Protein AF-A0A0F8ZZ51-F1 (afdb_monomer_lite)

Structure (mmCIF, N/CA/C/O backbone):
data_AF-A0A0F8ZZ51-F1
#
_entry.id   AF-A0A0F8ZZ51-F1
#
loop_
_atom_site.group_PDB
_atom_site.id
_atom_site.type_symbol
_atom_site.label_atom_id
_atom_site.label_alt_id
_atom_site.label_comp_id
_atom_site.label_asym_id
_atom_site.label_entity_id
_atom_site.label_seq_id
_atom_site.pdbx_PDB_ins_code
_atom_site.Cartn_x
_atom_site.Cartn_y
_atom_site.Cartn_z
_atom_site.occupancy
_atom_site.B_iso_or_equiv
_atom_site.auth_seq_id
_atom_site.auth_comp_id
_atom_site.auth_asym_id
_atom_site.auth_atom_id
_atom_site.pdbx_PDB_model_num
ATOM 1 N N . MET A 1 1 ? -7.318 -18.205 -9.680 1.00 50.34 1 MET A N 1
ATOM 2 C CA . MET A 1 1 ? -7.278 -19.676 -9.496 1.00 50.34 1 MET A CA 1
ATOM 3 C C . MET A 1 1 ? -5.827 -20.122 -9.543 1.00 50.34 1 MET A C 1
ATOM 5 O O . MET A 1 1 ? -5.096 -19.601 -10.375 1.00 50.34 1 MET A O 1
ATOM 9 N N . SER A 1 2 ? -5.406 -21.022 -8.651 1.00 55.44 2 SER A N 1
ATOM 10 C CA . SER A 1 2 ? -4.046 -21.581 -8.666 1.00 55.44 2 SER A CA 1
ATOM 11 C C . SER A 1 2 ? -3.775 -22.287 -10.001 1.00 55.44 2 SER A C 1
ATOM 13 O O . SER A 1 2 ? -4.625 -23.036 -10.488 1.00 55.44 2 SER A O 1
ATOM 15 N N . THR A 1 3 ? -2.627 -22.007 -10.617 1.00 61.31 3 THR A N 1
ATOM 16 C CA . THR A 1 3 ? -2.195 -22.628 -11.873 1.00 61.31 3 THR A CA 1
ATOM 17 C C . THR A 1 3 ? -1.986 -24.125 -11.648 1.00 61.31 3 THR A C 1
ATOM 19 O O . THR A 1 3 ? -1.206 -24.513 -10.782 1.00 61.31 3 THR A O 1
ATOM 22 N N . LYS A 1 4 ? -2.664 -24.984 -12.421 1.00 63.28 4 LYS A N 1
ATOM 23 C CA . LYS A 1 4 ? -2.420 -26.434 -12.376 1.00 63.28 4 LYS A CA 1
ATOM 24 C C . LYS A 1 4 ? -1.015 -26.716 -12.908 1.00 63.28 4 LYS A C 1
ATOM 26 O O . LYS A 1 4 ? -0.744 -26.445 -14.073 1.00 63.28 4 LYS A O 1
ATOM 31 N N . THR A 1 5 ? -0.143 -27.278 -12.078 1.00 67.75 5 THR A N 1
ATOM 32 C CA . THR A 1 5 ? 1.259 -27.571 -12.431 1.00 67.75 5 THR A CA 1
ATOM 33 C C . THR A 1 5 ? 1.424 -28.832 -13.286 1.00 67.75 5 THR A C 1
ATOM 35 O O . THR A 1 5 ? 2.515 -29.105 -13.768 1.00 67.75 5 THR A O 1
ATOM 38 N N . GLY A 1 6 ? 0.367 -29.635 -13.458 1.00 67.19 6 GLY A N 1
ATOM 39 C CA . GLY A 1 6 ? 0.423 -30.924 -14.165 1.00 67.19 6 GLY A CA 1
ATOM 40 C C . GLY A 1 6 ? 1.123 -32.047 -13.385 1.00 67.19 6 GLY A C 1
ATOM 41 O O . GLY A 1 6 ? 0.968 -33.209 -13.743 1.00 67.19 6 GLY A O 1
ATOM 42 N N . THR A 1 7 ? 1.823 -31.721 -12.295 1.00 78.69 7 THR A N 1
ATOM 43 C CA . THR A 1 7 ? 2.536 -32.656 -11.406 1.00 78.69 7 THR A CA 1
ATOM 44 C C . THR A 1 7 ? 1.692 -33.145 -10.226 1.00 78.69 7 THR A C 1
ATOM 46 O O . THR A 1 7 ? 2.079 -34.085 -9.543 1.00 78.69 7 THR A O 1
ATOM 49 N N . GLY A 1 8 ? 0.530 -32.524 -9.989 1.00 73.44 8 GLY A N 1
ATOM 50 C CA . GLY A 1 8 ? -0.303 -32.766 -8.805 1.00 73.44 8 GLY A CA 1
ATOM 51 C C . GLY A 1 8 ? 0.026 -31.857 -7.616 1.00 73.44 8 GLY A C 1
ATOM 52 O O . GLY A 1 8 ? -0.678 -31.906 -6.610 1.00 73.44 8 GLY A O 1
ATOM 53 N N . ASP A 1 9 ? 1.035 -30.994 -7.743 1.00 80.50 9 ASP A N 1
ATOM 54 C CA . ASP A 1 9 ? 1.411 -30.037 -6.703 1.00 80.50 9 ASP A CA 1
ATOM 55 C C . ASP A 1 9 ? 0.389 -28.897 -6.574 1.00 80.50 9 ASP A C 1
ATOM 57 O O . ASP A 1 9 ? -0.202 -28.435 -7.556 1.00 80.50 9 ASP A O 1
ATOM 61 N N . ALA A 1 10 ? 0.199 -28.409 -5.346 1.00 81.38 10 ALA A N 1
ATOM 62 C CA . ALA A 1 10 ? -0.702 -27.304 -5.038 1.00 81.38 10 ALA A CA 1
ATOM 63 C C . ALA A 1 10 ? -0.012 -26.248 -4.168 1.00 81.38 10 ALA A C 1
ATOM 65 O O . ALA A 1 10 ? 0.671 -26.559 -3.193 1.00 81.38 10 ALA A O 1
ATOM 66 N N . TYR A 1 11 ? -0.237 -24.974 -4.494 1.00 85.88 11 TYR A N 1
ATOM 67 C CA . TYR A 1 11 ? 0.240 -23.854 -3.689 1.00 85.88 11 TYR A CA 1
ATOM 68 C C . TYR A 1 11 ? -0.753 -23.532 -2.562 1.00 85.88 11 TYR A C 1
ATOM 70 O O . TYR A 1 11 ? -1.816 -22.966 -2.817 1.00 85.88 11 TYR A O 1
ATOM 78 N N . LEU A 1 12 ? -0.404 -23.881 -1.318 1.00 89.06 12 LEU A N 1
ATOM 79 C CA . LEU A 1 12 ? -1.298 -23.777 -0.150 1.00 89.06 12 LEU A CA 1
ATOM 80 C C . LEU A 1 12 ? -1.066 -22.527 0.727 1.00 89.06 12 LEU A C 1
ATOM 82 O O . LEU A 1 12 ? -1.770 -22.322 1.713 1.00 89.06 12 LEU A O 1
ATOM 86 N N . LEU A 1 13 ? -0.124 -21.652 0.356 1.00 90.31 13 LEU A N 1
ATOM 87 C CA . LEU A 1 13 ? 0.230 -20.433 1.108 1.00 90.31 13 LEU A CA 1
ATOM 88 C C . LEU A 1 13 ? -0.421 -19.153 0.557 1.00 90.31 13 LEU A C 1
ATOM 90 O O . LEU A 1 13 ? 0.054 -18.048 0.813 1.00 90.31 13 LEU A O 1
ATOM 94 N N . TYR A 1 14 ? -1.523 -19.278 -0.187 1.00 87.31 14 TYR A N 1
ATOM 95 C CA . TYR A 1 14 ? -2.186 -18.138 -0.837 1.00 87.31 14 TYR A CA 1
ATOM 96 C C . TYR A 1 14 ? -2.643 -17.049 0.145 1.00 87.31 14 TYR A C 1
ATOM 98 O O . TYR A 1 14 ? -2.650 -15.873 -0.203 1.00 87.31 14 TYR A O 1
ATOM 106 N N . HIS A 1 15 ? -2.988 -17.436 1.375 1.00 86.06 15 HIS A N 1
ATOM 107 C CA . HIS A 1 15 ? -3.383 -16.516 2.444 1.00 86.06 15 HIS A CA 1
ATOM 108 C C . HIS A 1 15 ? -2.231 -15.625 2.940 1.00 86.06 15 HIS A C 1
ATOM 110 O O . HIS A 1 15 ? -2.485 -14.607 3.571 1.00 86.06 15 HIS A O 1
ATOM 116 N N . SER A 1 16 ? -0.979 -16.008 2.676 1.00 89.06 16 SER A N 1
ATOM 117 C CA . SER A 1 16 ? 0.209 -15.243 3.055 1.00 89.06 16 SER A CA 1
ATOM 118 C C . SER A 1 16 ? 0.799 -14.519 1.846 1.00 89.06 16 SER A C 1
ATOM 120 O O . SER A 1 16 ? 0.936 -13.299 1.860 1.00 89.06 16 SER A O 1
ATOM 122 N N . ILE A 1 17 ? 1.100 -15.251 0.768 1.00 90.44 17 ILE A N 1
ATOM 123 C CA . ILE A 1 17 ? 1.694 -14.688 -0.448 1.00 90.44 17 ILE A CA 1
ATOM 124 C C . ILE A 1 17 ? 0.806 -15.063 -1.635 1.00 90.44 17 ILE A C 1
ATOM 126 O O . ILE A 1 17 ? 0.871 -16.169 -2.168 1.00 90.44 17 ILE A O 1
ATOM 130 N N . GLY A 1 18 ? -0.019 -14.118 -2.084 1.00 89.81 18 GLY A N 1
ATOM 131 C CA . GLY A 1 18 ? -0.908 -14.327 -3.228 1.00 89.81 18 GLY A CA 1
ATOM 132 C C . GLY A 1 18 ? -0.143 -14.669 -4.514 1.00 89.81 18 GLY A C 1
ATOM 133 O O . GLY A 1 18 ? 0.950 -14.153 -4.762 1.00 89.81 18 GLY A O 1
ATOM 134 N N . GLN A 1 19 ? -0.721 -15.528 -5.353 1.00 89.56 19 GLN A N 1
ATOM 135 C CA . GLN A 1 19 ? -0.166 -15.932 -6.652 1.00 89.56 19 GLN A CA 1
ATOM 136 C C . GLN A 1 19 ? -1.194 -15.704 -7.758 1.00 89.56 19 GLN A C 1
ATOM 138 O O . GLN A 1 19 ? -2.370 -16.003 -7.583 1.00 89.56 19 GLN A O 1
ATOM 143 N N . TYR A 1 20 ? -0.769 -15.231 -8.923 1.00 90.00 20 TYR A N 1
ATOM 144 C CA . TYR A 1 20 ? -1.642 -15.124 -10.091 1.00 90.00 20 TYR A CA 1
ATOM 145 C C . TYR A 1 20 ? -0.865 -15.484 -11.365 1.00 90.00 20 TYR A C 1
ATOM 147 O O . TYR A 1 20 ? 0.362 -15.336 -11.388 1.00 90.00 20 TYR A O 1
ATOM 155 N N . PRO A 1 21 ? -1.533 -16.006 -12.413 1.00 89.19 21 PRO A N 1
ATOM 156 C CA . PRO A 1 21 ? -0.878 -16.268 -13.691 1.00 89.19 21 PRO A CA 1
ATOM 157 C C . PRO A 1 21 ? -0.225 -14.993 -14.231 1.00 89.19 21 PRO A C 1
ATOM 159 O O . PRO A 1 21 ? -0.885 -13.967 -14.299 1.00 89.19 21 PRO A O 1
ATOM 162 N N . GLY A 1 22 ? 1.056 -15.054 -14.597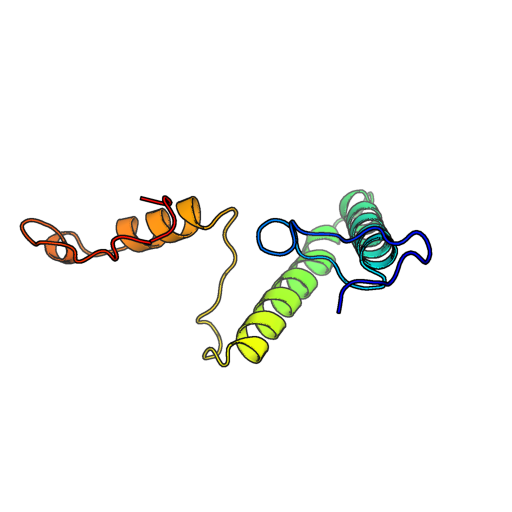 1.00 93.88 22 GLY A N 1
ATOM 163 C CA . GLY A 1 22 ? 1.801 -13.887 -15.090 1.00 93.88 22 GLY A CA 1
ATOM 164 C C . GLY A 1 22 ? 2.576 -13.108 -14.023 1.00 93.88 22 GLY A C 1
ATOM 165 O O . GLY A 1 22 ? 3.514 -12.408 -14.389 1.00 93.88 22 GLY A O 1
ATOM 166 N N . LYS A 1 23 ? 2.321 -13.328 -12.718 1.00 93.56 23 LYS A N 1
ATOM 167 C CA . LYS A 1 23 ? 2.933 -12.562 -11.610 1.00 93.56 23 LYS A CA 1
ATOM 168 C C . LYS A 1 23 ? 4.434 -12.322 -11.751 1.00 93.56 23 LYS A C 1
ATOM 170 O O . LYS A 1 23 ? 4.892 -11.212 -11.532 1.00 93.56 23 LYS A O 1
ATOM 175 N N . HIS A 1 24 ? 5.207 -13.352 -12.094 1.00 95.38 24 HIS A N 1
ATOM 176 C CA . HIS A 1 24 ? 6.655 -13.211 -12.255 1.00 95.38 24 HIS A CA 1
ATOM 177 C C . HIS A 1 24 ? 7.032 -12.256 -13.397 1.00 95.38 24 HIS A C 1
ATOM 179 O O . HIS A 1 24 ? 7.895 -11.404 -13.214 1.00 95.38 24 HIS A O 1
ATOM 185 N N . ALA 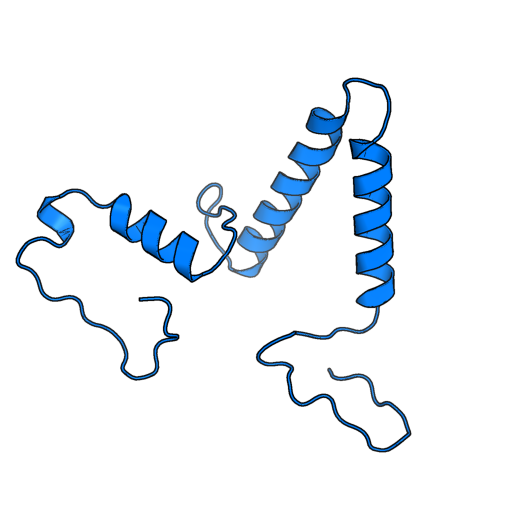A 1 25 ? 6.395 -12.397 -14.562 1.00 97.75 25 ALA A N 1
ATOM 186 C CA . ALA A 1 25 ? 6.669 -11.549 -15.717 1.00 97.75 25 ALA A CA 1
ATOM 187 C C . ALA A 1 25 ? 6.258 -10.095 -15.443 1.00 97.75 25 ALA A C 1
ATOM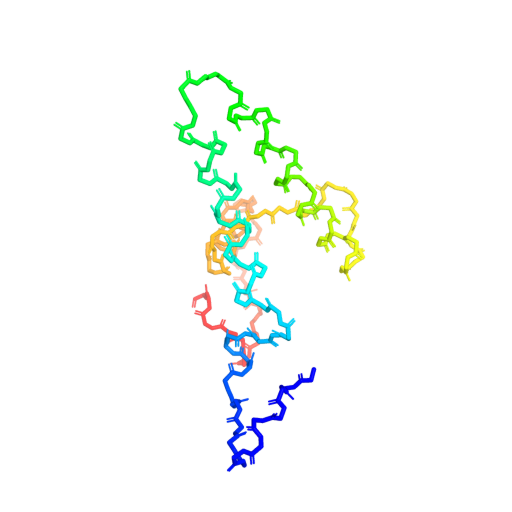 189 O O . ALA A 1 25 ? 7.046 -9.190 -15.700 1.00 97.75 25 ALA A O 1
ATOM 190 N N . ASP A 1 26 ? 5.085 -9.891 -14.840 1.00 97.31 26 ASP A N 1
ATOM 191 C CA . ASP A 1 26 ? 4.577 -8.557 -14.506 1.00 97.31 26 ASP A CA 1
ATOM 192 C C . ASP A 1 26 ? 5.445 -7.870 -13.441 1.00 97.31 26 ASP A C 1
ATOM 194 O O . ASP A 1 26 ? 5.774 -6.691 -13.568 1.00 97.31 26 ASP A O 1
ATOM 198 N N . MET A 1 27 ? 5.880 -8.611 -12.412 1.00 97.19 27 MET A N 1
ATOM 199 C CA . MET A 1 27 ? 6.809 -8.095 -11.399 1.00 97.19 27 MET A CA 1
ATOM 200 C C . MET A 1 27 ? 8.162 -7.719 -12.002 1.00 97.19 27 MET A C 1
ATOM 202 O O . MET A 1 27 ? 8.709 -6.677 -11.646 1.00 97.19 27 MET A O 1
ATOM 206 N N . LEU A 1 28 ? 8.701 -8.555 -12.895 1.00 98.44 28 LEU A N 1
ATOM 207 C CA . LEU A 1 28 ? 9.967 -8.270 -13.563 1.00 98.44 28 LEU A CA 1
ATOM 208 C C . LEU A 1 28 ? 9.855 -7.005 -14.417 1.00 98.44 28 LEU A C 1
ATOM 210 O O . LEU A 1 28 ? 10.679 -6.112 -14.262 1.00 98.44 28 LEU A O 1
ATOM 214 N N . ALA A 1 29 ? 8.815 -6.902 -15.249 1.00 98.12 29 ALA A N 1
ATOM 215 C CA . ALA A 1 29 ? 8.578 -5.730 -16.086 1.00 98.12 29 ALA A CA 1
ATOM 216 C C . ALA A 1 29 ? 8.448 -4.450 -15.245 1.00 98.12 29 ALA A C 1
ATOM 218 O O . ALA A 1 29 ? 9.166 -3.484 -15.484 1.00 98.12 29 ALA A O 1
ATOM 219 N N . GLY A 1 30 ? 7.612 -4.464 -14.200 1.00 96.25 30 GLY A N 1
ATOM 220 C CA . GLY A 1 30 ? 7.423 -3.294 -13.339 1.00 96.25 30 GLY A CA 1
ATOM 221 C C . GLY A 1 30 ? 8.693 -2.867 -12.594 1.00 96.25 30 GLY A C 1
ATOM 222 O O . GLY A 1 30 ? 8.949 -1.670 -12.456 1.00 96.25 30 GLY A O 1
ATOM 223 N N . LEU A 1 31 ? 9.507 -3.825 -12.130 1.00 97.62 31 LEU A N 1
ATOM 224 C CA . LEU A 1 31 ? 10.766 -3.518 -11.448 1.00 97.62 31 LEU A CA 1
ATOM 225 C C . LEU A 1 31 ? 11.841 -3.007 -12.417 1.00 97.62 31 LEU A C 1
ATOM 227 O O . LEU A 1 31 ? 12.574 -2.084 -12.059 1.00 97.62 31 LEU A O 1
ATOM 231 N N . THR A 1 32 ? 11.925 -3.568 -13.626 1.00 98.19 32 THR A N 1
ATOM 232 C CA . THR A 1 32 ? 12.800 -3.061 -14.694 1.00 98.19 32 THR A CA 1
ATOM 233 C C . THR A 1 32 ? 12.422 -1.631 -15.067 1.00 98.19 32 THR A C 1
ATOM 235 O O . THR A 1 32 ? 13.272 -0.752 -14.958 1.00 98.19 32 THR A O 1
ATOM 238 N N . ASP A 1 33 ? 11.147 -1.365 -15.367 1.00 96.19 33 ASP A N 1
ATOM 239 C CA . ASP A 1 33 ? 10.661 -0.025 -15.721 1.00 96.19 33 ASP A CA 1
ATOM 240 C C . ASP A 1 33 ? 10.961 1.012 -14.630 1.00 96.19 33 ASP A C 1
ATOM 242 O O . ASP A 1 33 ? 11.333 2.151 -14.920 1.00 96.19 33 ASP A O 1
ATOM 246 N N . PHE A 1 34 ? 10.784 0.639 -13.357 1.00 96.50 34 PHE A N 1
ATOM 247 C CA . PHE A 1 34 ? 11.136 1.510 -12.236 1.00 96.50 34 PHE A CA 1
ATOM 248 C C . PHE A 1 34 ? 12.647 1.751 -12.156 1.00 96.50 34 PHE A C 1
ATOM 250 O O . PHE A 1 34 ? 13.070 2.889 -11.965 1.00 96.50 34 PHE A O 1
ATOM 257 N N . THR A 1 35 ? 13.456 0.698 -12.298 1.00 97.69 35 THR A N 1
ATOM 258 C CA . THR A 1 35 ? 14.921 0.782 -12.206 1.00 97.69 35 THR A CA 1
ATOM 259 C C . THR A 1 35 ? 15.489 1.673 -13.303 1.00 97.69 35 THR A C 1
ATOM 261 O O . THR A 1 35 ? 16.305 2.543 -13.005 1.00 97.69 35 THR A O 1
ATOM 264 N N . ASP A 1 36 ? 15.017 1.505 -14.538 1.00 96.69 36 ASP A N 1
ATOM 265 C CA . ASP A 1 36 ? 15.456 2.295 -15.687 1.00 96.69 36 ASP A CA 1
ATOM 266 C C . ASP A 1 36 ? 15.129 3.780 -15.494 1.00 96.69 36 ASP A C 1
ATOM 268 O O . ASP A 1 36 ? 15.998 4.632 -15.686 1.00 96.69 36 ASP A O 1
ATOM 272 N N . ALA A 1 37 ? 13.908 4.097 -15.044 1.00 96.06 37 ALA A N 1
ATOM 273 C CA . ALA A 1 37 ? 13.513 5.474 -14.756 1.00 96.06 37 ALA A CA 1
ATOM 274 C C . ALA A 1 37 ? 14.316 6.069 -13.588 1.00 96.06 37 ALA A C 1
ATOM 276 O O . ALA A 1 37 ? 14.835 7.177 -13.691 1.00 96.06 37 ALA A O 1
ATOM 277 N N . TRP A 1 38 ? 14.452 5.342 -12.475 1.00 97.31 38 TRP A N 1
ATOM 278 C CA . TRP A 1 38 ? 15.074 5.863 -11.254 1.00 97.31 38 TRP A CA 1
ATOM 279 C C . TRP A 1 38 ? 16.592 6.033 -11.367 1.00 97.31 38 TRP A C 1
ATOM 281 O O . TRP A 1 38 ? 17.162 6.943 -10.766 1.00 97.31 38 TRP A O 1
ATOM 291 N N . ALA A 1 39 ? 17.255 5.158 -12.126 1.00 97.69 39 ALA A N 1
ATOM 292 C CA . ALA A 1 39 ? 18.700 5.196 -12.331 1.00 97.69 39 ALA A CA 1
ATOM 293 C C . ALA A 1 39 ? 19.131 6.110 -13.493 1.00 97.69 39 ALA A C 1
ATOM 295 O O . ALA A 1 39 ? 20.333 6.291 -13.706 1.00 97.69 39 ALA A O 1
ATOM 296 N N . ALA A 1 40 ? 18.186 6.683 -14.247 1.00 97.38 40 ALA A N 1
ATOM 297 C CA . ALA A 1 40 ? 18.495 7.581 -15.351 1.00 97.38 40 ALA A CA 1
ATOM 298 C C . ALA A 1 40 ? 19.284 8.815 -14.861 1.00 97.38 40 ALA A C 1
ATOM 300 O O . ALA A 1 40 ? 18.922 9.416 -13.847 1.00 97.38 40 ALA A O 1
ATOM 301 N N . PRO A 1 41 ? 20.344 9.250 -15.568 1.00 97.19 41 PRO A N 1
ATOM 302 C CA . PRO A 1 41 ? 21.133 10.426 -15.199 1.00 97.19 41 PRO A CA 1
ATOM 303 C C . PRO A 1 41 ? 20.461 11.734 -15.667 1.00 97.19 41 PRO A C 1
ATOM 305 O O . PRO A 1 41 ? 21.084 12.562 -16.332 1.00 97.19 41 PRO A O 1
ATOM 308 N N . ASN A 1 42 ? 19.176 11.907 -15.357 1.00 96.00 42 ASN A N 1
ATOM 309 C CA . ASN A 1 42 ? 18.369 13.097 -15.651 1.00 96.00 42 ASN A CA 1
ATOM 310 C C . ASN A 1 42 ? 17.660 13.600 -14.373 1.00 96.00 42 ASN A C 1
ATOM 312 O O . ASN A 1 42 ? 18.059 13.236 -13.269 1.00 96.00 42 ASN A O 1
ATOM 316 N N . GLY A 1 43 ? 16.666 14.484 -14.505 1.00 95.94 43 GLY A N 1
ATOM 317 C CA . GLY A 1 43 ? 15.868 15.005 -13.383 1.00 95.94 43 GLY A CA 1
ATOM 318 C C . GLY A 1 43 ? 14.406 14.550 -13.390 1.00 95.94 43 GLY A C 1
ATOM 319 O O . GLY A 1 43 ? 13.588 15.129 -12.675 1.00 95.94 43 GLY A O 1
ATOM 320 N N . ASP A 1 44 ? 14.065 13.560 -14.217 1.00 95.44 44 ASP A N 1
ATOM 321 C CA . ASP A 1 44 ? 12.675 13.222 -14.546 1.00 95.44 44 ASP A CA 1
ATOM 322 C C . ASP A 1 44 ? 12.068 12.181 -13.585 1.00 95.44 44 ASP A C 1
ATOM 324 O O . ASP A 1 44 ? 10.858 11.956 -13.588 1.00 95.44 44 ASP A O 1
ATOM 328 N N . GLN A 1 45 ? 12.871 11.596 -12.687 1.00 97.56 45 GLN A N 1
ATOM 329 C CA . GLN A 1 45 ? 12.500 10.437 -11.859 1.00 97.56 45 GLN A CA 1
ATOM 330 C C . GLN A 1 45 ? 11.199 10.655 -11.078 1.00 97.56 45 GLN A C 1
ATOM 332 O O . GLN A 1 45 ? 10.327 9.787 -11.030 1.00 97.56 45 GLN A O 1
ATOM 337 N N . TRP A 1 46 ? 11.047 11.826 -10.458 1.00 96.62 46 TRP A N 1
ATOM 338 C CA . TRP A 1 46 ? 9.852 12.144 -9.678 1.00 96.62 46 TRP A CA 1
ATOM 339 C C . TRP A 1 46 ? 8.628 12.383 -10.560 1.00 96.62 46 TRP A C 1
ATOM 341 O O . TRP A 1 46 ? 7.533 11.949 -10.202 1.00 96.62 46 TRP A O 1
ATOM 351 N N . ALA A 1 47 ? 8.809 13.046 -11.704 1.00 95.88 47 ALA A N 1
ATOM 352 C CA . ALA A 1 47 ? 7.731 13.280 -12.657 1.00 95.88 47 ALA A CA 1
ATOM 353 C C . ALA A 1 47 ? 7.210 11.958 -13.244 1.00 95.88 47 ALA A C 1
ATOM 355 O O . ALA A 1 47 ? 6.007 11.831 -13.457 1.00 95.88 47 ALA A O 1
ATOM 356 N N . ASP A 1 48 ? 8.083 10.962 -13.404 1.00 94.56 48 ASP A N 1
ATOM 357 C CA . ASP A 1 48 ? 7.725 9.641 -13.922 1.00 94.56 48 ASP A CA 1
ATOM 358 C C . ASP A 1 48 ? 7.092 8.726 -12.861 1.00 94.56 48 ASP A C 1
ATOM 360 O O . ASP A 1 48 ? 6.118 8.017 -13.135 1.00 94.56 48 ASP A O 1
ATOM 364 N N . VAL A 1 49 ? 7.627 8.711 -11.635 1.00 95.75 49 VAL A N 1
ATOM 365 C CA . VAL A 1 49 ? 7.212 7.746 -10.598 1.00 95.75 49 VAL A CA 1
ATOM 366 C C . VAL A 1 49 ? 5.979 8.204 -9.815 1.00 95.75 49 VAL A C 1
ATOM 368 O O . VAL A 1 49 ? 5.140 7.371 -9.456 1.00 95.75 49 VAL A O 1
ATOM 371 N N . LEU A 1 50 ? 5.817 9.505 -9.547 1.00 96.25 50 LEU A N 1
ATOM 372 C CA . LEU A 1 50 ? 4.690 9.992 -8.738 1.00 96.25 50 LEU A CA 1
ATOM 373 C C . LEU A 1 50 ? 3.312 9.722 -9.377 1.00 96.25 50 LEU A C 1
ATOM 375 O O . LEU A 1 50 ? 2.423 9.269 -8.647 1.00 96.25 50 LEU A O 1
ATOM 379 N N . PRO A 1 51 ? 3.103 9.897 -10.698 1.00 95.88 51 PRO A N 1
ATOM 380 C CA . PRO A 1 51 ? 1.844 9.526 -11.342 1.00 95.88 51 PRO A CA 1
ATOM 381 C C . PRO A 1 51 ? 1.560 8.022 -11.273 1.00 95.88 51 PRO A C 1
ATOM 383 O O . PRO A 1 51 ? 0.423 7.633 -11.017 1.00 95.88 51 PRO A O 1
ATOM 386 N N . LYS A 1 52 ? 2.587 7.168 -11.413 1.00 95.44 52 LYS A N 1
ATOM 387 C CA . LYS A 1 52 ? 2.445 5.707 -11.266 1.00 95.44 52 LYS A CA 1
ATOM 388 C C . LYS A 1 52 ? 2.007 5.329 -9.848 1.00 95.44 52 LYS A C 1
ATOM 390 O O . LYS A 1 52 ? 1.125 4.489 -9.671 1.00 95.44 52 LYS A O 1
ATOM 395 N N . ARG A 1 53 ? 2.567 5.992 -8.828 1.00 95.75 53 ARG A N 1
ATOM 396 C CA . ARG A 1 53 ? 2.121 5.834 -7.434 1.00 95.75 53 ARG A CA 1
ATOM 397 C C . ARG A 1 53 ? 0.661 6.259 -7.256 1.00 95.75 53 ARG A C 1
ATOM 399 O O . ARG A 1 53 ? -0.080 5.561 -6.569 1.00 95.75 53 ARG A O 1
ATOM 406 N N . GLN A 1 54 ? 0.247 7.381 -7.845 1.00 97.00 54 GLN A N 1
ATOM 407 C CA . GLN A 1 54 ? -1.141 7.835 -7.739 1.00 97.00 54 GLN A CA 1
ATOM 408 C C . GLN A 1 54 ? -2.102 6.861 -8.430 1.00 97.00 54 GLN A C 1
ATOM 410 O O . GLN A 1 54 ? -3.098 6.477 -7.828 1.00 97.00 54 GLN A O 1
ATOM 415 N N . GLN A 1 55 ? -1.749 6.362 -9.617 1.00 96.31 55 GLN A N 1
ATOM 416 C CA . GLN A 1 55 ? -2.530 5.342 -10.317 1.00 96.31 55 GLN A CA 1
ATOM 417 C C . GLN A 1 55 ? -2.724 4.080 -9.462 1.00 96.31 55 GLN A C 1
ATOM 419 O O . GLN A 1 55 ? -3.825 3.537 -9.412 1.00 96.31 55 GLN A O 1
ATOM 424 N N . PHE A 1 56 ? -1.685 3.621 -8.755 1.00 96.00 56 PHE A N 1
ATOM 425 C CA . PHE A 1 56 ? -1.807 2.495 -7.823 1.00 96.00 56 PHE A CA 1
ATOM 426 C C . PHE A 1 56 ? -2.834 2.770 -6.712 1.00 96.00 56 PHE A C 1
ATOM 428 O O . PHE A 1 56 ? -3.648 1.902 -6.404 1.00 96.00 56 PHE A O 1
ATOM 435 N N . ILE A 1 57 ? -2.820 3.971 -6.128 1.00 97.62 57 ILE A N 1
ATOM 436 C CA . ILE A 1 57 ? -3.784 4.379 -5.094 1.00 97.62 57 ILE A CA 1
ATOM 437 C C . ILE A 1 57 ? -5.206 4.428 -5.665 1.00 97.62 57 ILE A C 1
ATOM 439 O O . ILE A 1 57 ? -6.130 3.923 -5.027 1.00 97.62 57 ILE A O 1
ATOM 443 N N . ASP A 1 58 ? -5.376 4.991 -6.860 1.00 97.06 58 ASP A N 1
ATOM 444 C CA . ASP A 1 58 ? -6.683 5.143 -7.503 1.00 97.06 58 ASP A CA 1
ATOM 445 C C . ASP A 1 58 ? -7.308 3.779 -7.836 1.00 97.06 58 ASP A C 1
ATOM 447 O O . ASP A 1 58 ? -8.481 3.555 -7.540 1.00 97.06 58 ASP A O 1
ATOM 451 N N . LEU A 1 59 ? -6.510 2.831 -8.346 1.00 96.88 59 LEU A N 1
ATOM 452 C CA . LEU A 1 59 ? -6.952 1.454 -8.603 1.00 96.88 59 LEU A CA 1
ATOM 453 C C . LEU A 1 59 ? -7.405 0.744 -7.320 1.00 96.88 59 LEU A C 1
ATOM 455 O O . LEU A 1 59 ? -8.397 0.015 -7.328 1.00 96.88 59 LEU A O 1
ATOM 459 N N . TRP A 1 60 ? -6.704 0.959 -6.203 1.00 97.31 60 TRP A N 1
ATOM 460 C CA . TRP A 1 60 ? -7.129 0.424 -4.908 1.00 97.31 60 TRP A CA 1
ATOM 461 C C . TRP A 1 60 ? -8.418 1.064 -4.413 1.00 97.31 60 TRP A C 1
ATOM 463 O O . TRP A 1 60 ? -9.293 0.349 -3.926 1.00 97.31 60 TRP A O 1
ATOM 473 N N . ALA A 1 61 ? -8.540 2.387 -4.536 1.00 97.62 61 ALA A N 1
ATOM 474 C CA . ALA A 1 61 ? -9.744 3.105 -4.146 1.00 97.62 61 ALA A CA 1
ATOM 475 C C . ALA A 1 61 ? -10.964 2.616 -4.937 1.00 97.62 61 ALA A C 1
ATOM 477 O O . ALA A 1 61 ? -12.005 2.354 -4.337 1.00 97.62 61 ALA A O 1
ATOM 478 N N . GLU A 1 62 ? -10.816 2.407 -6.247 1.00 97.56 62 GLU A N 1
ATOM 479 C CA . GLU A 1 62 ? -11.852 1.816 -7.096 1.00 97.56 62 GLU A CA 1
ATOM 480 C C . GLU A 1 62 ? -12.209 0.393 -6.643 1.00 97.56 62 GLU A C 1
ATOM 482 O O . GLU A 1 62 ? -13.383 0.099 -6.408 1.00 97.56 62 GLU A O 1
ATOM 487 N N . LEU A 1 63 ? -11.206 -0.470 -6.446 1.00 97.38 63 LEU A N 1
ATOM 488 C CA . LEU A 1 63 ? -11.405 -1.877 -6.087 1.00 97.38 63 LEU A CA 1
ATOM 489 C C . LEU A 1 63 ? -12.207 -2.063 -4.789 1.00 97.38 63 LEU A C 1
ATOM 491 O O . LEU A 1 63 ? -13.010 -2.991 -4.696 1.00 97.38 63 LEU A O 1
ATOM 495 N N . ILE A 1 64 ? -11.985 -1.204 -3.789 1.00 97.31 64 ILE A N 1
ATOM 496 C CA . ILE A 1 64 ? -12.661 -1.289 -2.481 1.00 97.31 64 ILE A CA 1
ATOM 497 C C . ILE A 1 64 ? -13.846 -0.320 -2.344 1.00 97.31 64 ILE A C 1
ATOM 499 O O . ILE A 1 64 ? -14.467 -0.273 -1.282 1.00 97.31 64 ILE A O 1
ATOM 503 N N . GLY A 1 65 ? -14.158 0.460 -3.385 1.00 97.88 65 GLY A N 1
ATOM 504 C CA . GLY A 1 65 ? -15.225 1.464 -3.360 1.00 97.88 65 GLY A CA 1
ATOM 505 C C . GLY A 1 65 ? -14.980 2.615 -2.376 1.00 97.88 65 GLY A C 1
ATOM 506 O O . GLY A 1 65 ? -15.930 3.137 -1.791 1.00 97.88 65 GLY A O 1
ATOM 507 N N . ALA A 1 66 ? -13.721 2.997 -2.151 1.00 97.94 66 ALA A N 1
ATOM 508 C CA . ALA A 1 66 ? -13.372 4.086 -1.244 1.00 97.94 66 ALA A CA 1
ATOM 509 C C . ALA A 1 66 ? -13.589 5.467 -1.897 1.00 97.94 66 ALA A C 1
ATOM 511 O O . ALA A 1 66 ? -13.313 5.639 -3.087 1.00 97.94 66 ALA A O 1
ATOM 512 N N . PRO A 1 67 ? -14.026 6.491 -1.136 1.00 96.56 67 PRO A N 1
ATOM 513 C CA . PRO A 1 67 ? -14.119 7.850 -1.655 1.00 96.56 67 PRO A CA 1
ATOM 514 C C . PRO A 1 67 ? -12.759 8.396 -2.110 1.00 96.56 67 PRO A C 1
ATOM 516 O O . PRO A 1 67 ? -11.715 8.098 -1.517 1.00 96.56 67 PRO A O 1
ATOM 519 N N . GLN A 1 68 ? -12.777 9.263 -3.123 1.00 90.75 68 GLN A N 1
ATOM 520 C CA . GLN A 1 68 ? -11.572 9.923 -3.620 1.00 90.75 68 GLN A CA 1
ATOM 521 C C . GLN A 1 68 ? -10.822 10.638 -2.483 1.00 90.75 68 GLN A C 1
ATOM 523 O O . GLN A 1 68 ? -11.421 11.337 -1.668 1.00 90.75 68 GLN A O 1
ATOM 528 N N . GLY A 1 69 ? -9.498 10.463 -2.434 1.00 92.94 69 GLY A N 1
ATOM 529 C CA . GLY A 1 69 ? -8.633 11.110 -1.441 1.00 92.94 69 GLY A CA 1
ATOM 530 C C . GLY A 1 69 ? -8.640 10.471 -0.047 1.00 92.94 69 GLY A C 1
ATOM 531 O O . GLY A 1 69 ? -8.024 11.021 0.861 1.00 92.94 69 GLY A O 1
ATOM 532 N N . THR A 1 70 ? -9.302 9.323 0.141 1.00 95.88 70 THR A N 1
ATOM 533 C CA . THR A 1 70 ? -9.350 8.624 1.444 1.00 95.88 70 THR A CA 1
ATOM 534 C C . THR A 1 70 ? -8.393 7.435 1.560 1.00 95.88 70 THR A C 1
ATOM 536 O O . THR A 1 70 ? -8.261 6.855 2.635 1.00 95.88 70 THR A O 1
ATOM 539 N N . VAL A 1 71 ? -7.699 7.082 0.475 1.00 96.81 71 VAL A N 1
ATOM 540 C CA . VAL A 1 71 ? -6.758 5.954 0.417 1.00 96.81 71 VAL A CA 1
ATOM 541 C C . VAL A 1 71 ? -5.323 6.470 0.370 1.00 96.81 71 VAL A C 1
ATOM 543 O O . VAL A 1 71 ? -5.015 7.432 -0.332 1.00 96.81 71 VAL A O 1
ATOM 546 N N . THR A 1 72 ? -4.429 5.813 1.110 1.00 95.31 72 THR A N 1
ATOM 547 C CA . THR A 1 72 ? -2.986 6.076 1.079 1.00 95.31 72 THR A CA 1
ATOM 548 C C . THR A 1 72 ? -2.189 4.781 1.249 1.00 95.31 72 THR A C 1
ATOM 550 O O . THR A 1 72 ? -2.735 3.739 1.608 1.00 95.31 72 THR A O 1
ATOM 553 N N . THR A 1 73 ? -0.888 4.847 0.980 1.00 95.56 73 THR A N 1
ATOM 554 C CA . THR A 1 73 ? 0.062 3.734 1.097 1.00 95.56 73 THR A CA 1
ATOM 555 C C . THR A 1 73 ? 0.693 3.681 2.490 1.00 95.56 73 THR A C 1
ATOM 557 O O . THR A 1 73 ? 0.979 4.721 3.080 1.00 95.56 73 THR A O 1
ATOM 560 N N . THR A 1 74 ? 0.987 2.478 2.982 1.00 95.50 74 THR A N 1
ATOM 561 C CA . THR A 1 74 ? 1.807 2.232 4.178 1.00 95.50 74 THR A CA 1
ATOM 562 C C . THR A 1 74 ? 2.699 1.017 3.934 1.00 95.50 74 THR A C 1
ATOM 564 O O . THR A 1 74 ? 2.320 0.119 3.185 1.00 95.50 74 THR 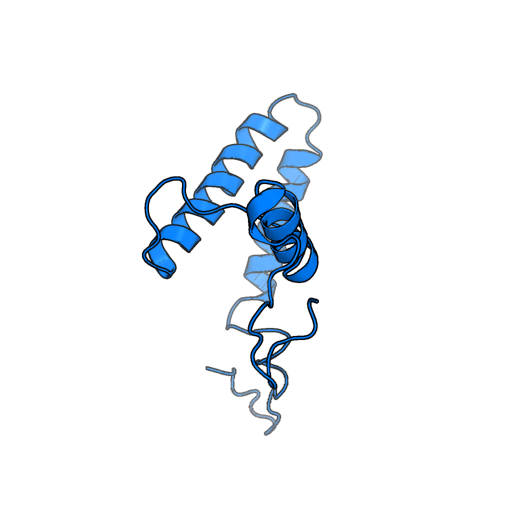A O 1
ATOM 567 N N . GLU A 1 75 ? 3.864 0.979 4.574 1.00 92.69 75 GLU A N 1
ATOM 568 C CA . GLU A 1 75 ? 4.852 -0.099 4.414 1.00 92.69 75 GLU A CA 1
ATOM 569 C C . GLU A 1 75 ? 4.380 -1.435 5.005 1.00 92.69 75 GLU A C 1
ATOM 571 O O . GLU A 1 75 ? 4.823 -2.506 4.598 1.00 92.69 75 GLU A O 1
ATOM 576 N N . SER A 1 76 ? 3.489 -1.393 6.000 1.00 92.00 76 SER A N 1
A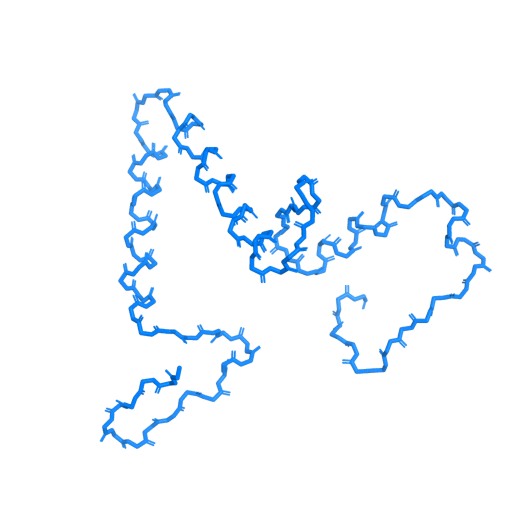TOM 577 C CA . SER A 1 76 ? 2.925 -2.593 6.616 1.00 92.00 76 SER A CA 1
ATOM 578 C C . SER A 1 76 ? 1.600 -2.300 7.315 1.00 92.00 76 SER A C 1
ATOM 580 O O . SER A 1 76 ? 1.317 -1.157 7.687 1.00 92.00 76 SER A O 1
ATOM 582 N N . VAL A 1 77 ? 0.807 -3.350 7.554 1.00 90.88 77 VAL A N 1
ATOM 583 C CA . VAL A 1 77 ? -0.441 -3.262 8.334 1.00 90.88 77 VAL A CA 1
ATOM 584 C C . VAL A 1 77 ? -0.171 -2.700 9.733 1.00 90.88 77 VAL A C 1
ATOM 586 O O . VAL A 1 77 ? -0.873 -1.792 10.171 1.00 90.88 77 VAL A O 1
ATOM 589 N N . THR A 1 78 ? 0.893 -3.160 10.398 1.00 92.69 78 THR A N 1
ATOM 590 C CA . THR A 1 78 ? 1.301 -2.674 11.725 1.00 92.69 78 THR A CA 1
ATOM 591 C C . THR A 1 78 ? 1.651 -1.186 11.698 1.00 92.69 78 THR A C 1
ATOM 593 O O . THR A 1 78 ? 1.127 -0.418 12.501 1.00 92.69 78 THR A O 1
ATOM 596 N N . THR A 1 79 ? 2.472 -0.742 10.741 1.00 94.00 79 THR A N 1
ATOM 597 C CA . THR A 1 79 ? 2.827 0.681 10.596 1.00 94.00 79 THR A CA 1
ATOM 598 C C . THR A 1 79 ? 1.594 1.538 10.307 1.00 94.00 79 THR A C 1
ATOM 600 O O . THR A 1 79 ? 1.439 2.605 10.899 1.00 94.00 79 THR A O 1
ATOM 603 N N . GLY A 1 80 ? 0.693 1.067 9.438 1.00 94.31 80 GLY A N 1
ATOM 604 C CA . GLY A 1 80 ? -0.558 1.763 9.129 1.00 94.31 80 GLY A CA 1
ATOM 605 C C . GLY A 1 80 ? -1.462 1.914 10.349 1.00 94.31 80 GLY A C 1
ATOM 606 O O . GLY A 1 80 ? -1.933 3.013 10.636 1.00 94.31 80 GLY A O 1
ATOM 607 N N . LEU A 1 81 ? -1.655 0.834 11.108 1.00 92.81 81 LEU A N 1
ATOM 608 C CA . LEU A 1 81 ? -2.477 0.852 12.315 1.00 92.81 81 LEU A CA 1
ATOM 609 C C . LEU A 1 81 ? -1.903 1.790 13.383 1.00 92.81 81 LEU A C 1
ATOM 611 O O . LEU A 1 81 ? -2.642 2.586 13.963 1.00 92.81 81 LEU A O 1
ATOM 615 N N . MET A 1 82 ? -0.586 1.755 13.595 1.00 91.94 82 MET A N 1
ATOM 616 C CA . MET A 1 82 ? 0.082 2.653 14.540 1.00 91.94 82 MET A CA 1
ATOM 617 C C . MET A 1 82 ? -0.012 4.118 14.111 1.00 91.94 82 MET A C 1
ATOM 619 O O . MET A 1 82 ? -0.232 4.980 14.960 1.00 91.94 82 MET A O 1
ATOM 623 N N . ALA A 1 83 ? 0.085 4.412 12.810 1.00 94.56 83 ALA A N 1
ATOM 624 C CA . ALA A 1 83 ? -0.110 5.765 12.294 1.00 94.56 83 ALA A CA 1
ATOM 625 C C . ALA A 1 83 ? -1.540 6.272 12.549 1.00 94.56 83 ALA A C 1
ATOM 627 O O . ALA A 1 83 ? -1.714 7.406 12.993 1.00 94.56 83 ALA A O 1
ATOM 628 N N . VAL A 1 84 ? -2.555 5.424 12.339 1.00 93.00 84 VAL A N 1
ATOM 629 C CA . VAL A 1 84 ? -3.956 5.767 12.635 1.00 93.00 84 VAL A CA 1
ATOM 630 C C . VAL A 1 84 ? -4.143 6.046 14.123 1.00 93.00 84 VAL A C 1
ATOM 632 O O . VAL A 1 84 ? -4.684 7.092 14.471 1.00 93.00 84 VAL A O 1
ATOM 635 N N . ILE A 1 85 ? -3.668 5.158 15.002 1.00 92.50 85 ILE A N 1
ATOM 636 C CA . ILE A 1 85 ? -3.787 5.326 16.459 1.00 92.50 85 ILE A CA 1
ATOM 637 C C . ILE A 1 85 ? -3.052 6.587 16.928 1.00 92.50 85 ILE A C 1
ATOM 639 O O . ILE A 1 85 ? -3.603 7.356 17.716 1.00 92.50 85 ILE A O 1
ATOM 643 N N . GLY A 1 86 ? -1.835 6.820 16.434 1.00 92.56 86 GLY A N 1
ATOM 644 C CA . GLY A 1 86 ? -1.014 7.976 16.799 1.00 92.56 86 GLY A CA 1
ATOM 645 C C . GLY A 1 86 ? -1.574 9.317 16.319 1.00 92.56 86 GLY A C 1
ATOM 646 O O . GLY A 1 86 ? -1.306 10.341 16.943 1.00 92.56 86 GLY A O 1
ATOM 647 N N . ALA A 1 87 ? -2.371 9.324 15.248 1.00 95.38 87 ALA A N 1
ATOM 648 C CA . ALA A 1 87 ? -3.026 10.526 14.735 1.00 95.38 87 ALA A CA 1
ATOM 649 C C . ALA A 1 87 ? -4.308 10.904 15.502 1.00 95.38 87 ALA A C 1
ATOM 651 O O . ALA A 1 87 ? -4.854 11.989 15.284 1.00 95.38 87 ALA A O 1
ATOM 652 N N . LEU A 1 88 ? -4.816 10.037 16.386 1.00 95.75 88 LEU A N 1
ATOM 653 C CA . LEU A 1 88 ? -6.025 10.330 17.153 1.00 95.75 88 LEU A CA 1
ATOM 654 C C . LEU A 1 88 ? -5.774 11.450 18.181 1.00 95.75 88 LEU A C 1
ATOM 656 O O . LEU A 1 88 ? -4.749 11.444 18.866 1.00 95.75 88 LEU A O 1
ATOM 660 N N . PRO A 1 89 ? -6.733 12.375 18.383 1.00 96.38 89 PRO A N 1
ATOM 661 C CA . PRO A 1 89 ? -6.667 13.346 19.472 1.00 96.38 89 PRO A CA 1
ATOM 662 C C . PRO A 1 89 ? -6.500 12.670 20.836 1.00 96.38 89 PRO A C 1
ATOM 664 O O . PRO A 1 89 ? -7.093 11.618 21.079 1.00 96.38 89 PRO A O 1
ATOM 667 N N . GLU A 1 90 ? -5.785 13.312 21.762 1.00 91.12 90 GLU A N 1
ATOM 668 C CA . GLU A 1 90 ? -5.399 12.727 23.056 1.00 91.12 90 GLU A CA 1
ATOM 669 C C . GLU A 1 90 ? -6.576 12.112 23.847 1.00 91.12 90 GLU A C 1
ATOM 671 O O . GLU A 1 90 ? -6.470 11.020 24.410 1.00 91.12 90 GLU A O 1
ATOM 676 N N . GLY A 1 91 ? -7.730 12.784 23.861 1.00 93.94 91 GLY A N 1
ATOM 677 C CA . GLY A 1 91 ? -8.931 12.332 24.575 1.00 93.94 91 GLY A CA 1
ATOM 678 C C . GLY A 1 91 ? -9.702 11.192 23.898 1.00 93.94 91 GLY A C 1
ATOM 679 O O . GLY A 1 91 ? -10.669 10.686 24.473 1.00 93.94 91 GLY A O 1
ATOM 680 N N . THR A 1 92 ? -9.303 10.783 22.691 1.00 95.81 92 THR A N 1
ATOM 681 C CA . THR A 1 92 ? -10.022 9.764 21.912 1.00 95.81 92 THR A CA 1
ATOM 682 C C . THR A 1 92 ? -9.937 8.399 22.574 1.00 95.81 92 THR A C 1
ATOM 684 O O . THR A 1 92 ? -10.953 7.719 22.670 1.00 95.81 92 THR A O 1
ATOM 687 N N . LEU A 1 93 ? -8.755 8.016 23.074 1.00 94.06 93 LEU A N 1
ATOM 688 C CA . LEU A 1 93 ? -8.523 6.700 23.684 1.00 94.06 93 LEU A CA 1
ATOM 689 C C . LEU A 1 93 ? -8.195 6.756 25.182 1.00 94.06 93 LEU A C 1
ATOM 691 O O . LEU A 1 93 ? -8.447 5.784 25.896 1.00 94.06 93 LEU A O 1
ATOM 695 N N . ARG A 1 94 ? -7.647 7.871 25.688 1.00 93.38 94 ARG A N 1
ATOM 696 C CA . ARG A 1 94 ? -7.185 7.976 27.082 1.00 93.38 94 ARG A CA 1
ATOM 697 C C . ARG A 1 94 ? -8.314 7.657 28.074 1.00 93.38 94 ARG A C 1
ATOM 699 O O . ARG A 1 94 ? -9.378 8.268 28.038 1.00 93.38 94 ARG A O 1
ATOM 706 N N . GLY A 1 95 ? -8.063 6.700 28.972 1.00 95.31 95 GLY A N 1
ATOM 707 C CA . GLY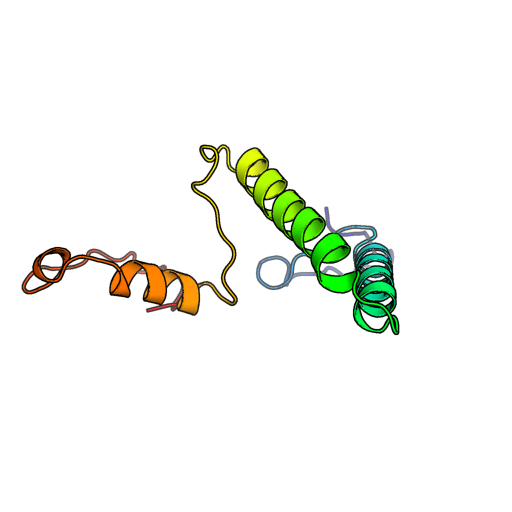 A 1 95 ? -9.019 6.266 30.001 1.00 95.31 95 GLY A CA 1
ATOM 708 C C . GLY A 1 95 ? -10.218 5.464 29.476 1.00 95.31 95 GLY A C 1
ATOM 709 O O . GLY A 1 95 ? -11.129 5.168 30.249 1.00 95.31 95 GLY A O 1
ATOM 710 N N . LYS A 1 96 ? -10.242 5.114 28.184 1.00 95.56 96 LYS A N 1
ATOM 711 C CA . LYS A 1 96 ? -11.293 4.294 27.567 1.00 95.56 96 LYS A CA 1
ATOM 712 C C . LYS A 1 96 ? -10.817 2.854 27.368 1.00 95.56 96 LYS A C 1
ATOM 714 O O . LYS A 1 96 ? -9.647 2.532 27.557 1.00 95.56 96 LYS A O 1
ATOM 719 N N . LYS A 1 97 ? -11.749 1.980 26.990 1.00 94.94 97 LYS A N 1
ATOM 720 C CA . LYS A 1 97 ? -11.480 0.587 26.620 1.00 94.94 97 LYS A CA 1
ATOM 721 C C . LYS A 1 97 ? -11.600 0.445 25.107 1.00 94.94 97 LYS A C 1
ATOM 723 O O . LYS A 1 97 ? -12.558 0.955 24.531 1.00 94.94 97 LYS A O 1
ATOM 728 N N . VAL A 1 98 ? -10.646 -0.247 24.494 1.00 90.88 98 VAL A N 1
ATOM 729 C CA . VAL A 1 98 ? -10.668 -0.580 23.066 1.00 90.88 98 VAL A CA 1
ATOM 730 C C . VAL A 1 98 ? -11.198 -2.000 22.925 1.00 90.88 98 VAL A C 1
ATOM 732 O O . VAL A 1 98 ? -10.698 -2.913 23.580 1.00 90.88 98 VAL A O 1
ATOM 735 N N . LEU A 1 99 ? -12.234 -2.173 22.106 1.00 92.56 99 LEU A N 1
ATOM 736 C CA . LEU A 1 99 ? -12.732 -3.491 21.734 1.00 92.56 99 LEU A CA 1
ATOM 737 C C . LEU A 1 99 ? -11.883 -4.021 20.579 1.00 92.56 99 LEU A C 1
ATOM 739 O O . LEU A 1 99 ? -11.747 -3.349 19.558 1.00 92.56 99 LEU A O 1
ATOM 743 N N . VAL A 1 100 ? -11.340 -5.221 20.747 1.00 90.31 100 VAL A N 1
ATOM 744 C CA . VAL A 1 100 ? -10.570 -5.935 19.725 1.00 90.31 100 VAL A CA 1
ATOM 745 C C . VAL A 1 100 ? -11.186 -7.312 19.507 1.00 90.31 100 VAL A C 1
ATOM 747 O O . VAL A 1 100 ? -11.753 -7.888 20.437 1.00 90.31 100 VAL A O 1
ATOM 750 N N . ALA A 1 101 ? -11.106 -7.817 18.278 1.00 92.38 101 ALA A N 1
ATOM 751 C CA . ALA A 1 101 ? -11.515 -9.181 17.966 1.00 92.38 101 ALA A CA 1
ATOM 752 C C . ALA A 1 101 ? -10.450 -10.173 18.461 1.00 92.38 101 ALA A C 1
ATOM 754 O O . ALA A 1 101 ? -9.256 -9.891 18.365 1.00 92.38 101 ALA A O 1
ATOM 755 N N . GLU A 1 102 ? -10.882 -11.319 18.989 1.00 92.62 102 GLU A N 1
ATOM 756 C CA . GLU A 1 102 ? -9.990 -12.361 19.525 1.00 92.62 102 GLU A CA 1
ATOM 757 C C . GLU A 1 102 ? -9.100 -12.987 18.439 1.00 92.62 102 GLU A C 1
ATOM 759 O O . GLU A 1 102 ? -7.955 -13.342 18.696 1.00 92.62 102 GLU A O 1
ATOM 764 N N . ASP A 1 103 ? -9.610 -13.071 17.214 1.00 91.75 103 ASP A N 1
ATOM 765 C CA . ASP A 1 103 ? -8.955 -13.633 16.032 1.00 91.75 103 ASP A CA 1
ATOM 766 C C . ASP A 1 103 ? -8.297 -12.566 15.138 1.00 91.75 103 ASP A C 1
ATOM 768 O O . ASP A 1 103 ? -7.913 -12.840 13.998 1.00 91.75 103 ASP A O 1
ATOM 772 N N . GLY A 1 104 ? -8.158 -11.338 15.646 1.00 85.44 104 GLY A N 1
ATOM 773 C CA . GLY A 1 104 ? -7.491 -10.256 14.934 1.00 85.44 104 GLY A CA 1
ATOM 774 C C . GLY A 1 104 ? -6.026 -10.586 14.634 1.00 85.44 104 GLY A C 1
ATOM 775 O O . GLY A 1 104 ? -5.312 -11.160 15.455 1.00 85.44 104 GLY A O 1
ATOM 776 N N . PHE A 1 105 ? -5.550 -10.183 13.454 1.00 83.44 105 PHE A N 1
ATOM 777 C CA . PHE A 1 105 ? -4.132 -10.299 13.115 1.00 83.44 105 PHE A CA 1
ATOM 778 C C . PHE A 1 105 ? -3.278 -9.513 14.134 1.00 83.44 105 PHE A C 1
ATOM 780 O O . PHE A 1 105 ? -3.651 -8.384 14.472 1.00 83.44 105 PHE A O 1
ATOM 787 N N . PRO A 1 106 ? -2.137 -10.055 14.611 1.00 80.56 106 PRO A N 1
ATOM 788 C CA . PRO A 1 106 ? -1.342 -9.460 15.688 1.00 80.56 106 PRO A CA 1
ATOM 789 C C . PRO A 1 106 ? -0.498 -8.272 15.192 1.00 80.56 106 PRO A C 1
ATOM 791 O O . PRO A 1 106 ? 0.730 -8.312 15.161 1.00 80.56 106 PRO A O 1
ATOM 794 N N . SER A 1 107 ? -1.172 -7.209 14.758 1.00 78.06 107 SER A N 1
ATOM 795 C CA . SER A 1 107 ? -0.572 -5.916 14.407 1.00 78.06 107 SER A CA 1
ATOM 796 C C . SER A 1 107 ? -0.601 -4.904 15.560 1.00 78.06 107 SER A C 1
ATOM 798 O O . SER A 1 107 ? -0.117 -3.786 15.382 1.00 78.06 107 SER A O 1
ATOM 800 N N . LEU A 1 108 ? -1.167 -5.286 16.711 1.00 62.97 108 LEU A N 1
ATOM 801 C CA . LEU A 1 108 ? -1.178 -4.539 17.973 1.00 62.97 108 LEU A CA 1
ATOM 802 C C . LEU A 1 108 ? -0.323 -5.247 19.019 1.00 62.97 108 LEU A C 1
ATOM 804 O O . LEU A 1 108 ? -0.382 -6.496 19.059 1.00 62.97 108 LEU A O 1
#

Foldseek 3Di:
DFDDPVPPDDDPCCVPPNDDVCVVVVVVVVVVVLCCLCVDPDDCNCVVVVVVQVVVQVVVCVVVVHDPPPTDDDPDPLRVVVVVVVPDDPVPPPPHDDDDDPPDDPSD

InterPro domains:
  IPR015421 Pyridoxal phosphate-dependent transferase, major domain [G3DSA:3.40.640.10] (21-107)
  IPR015422 Pyridoxal phosphate-dependent transferase, small domain [G3DSA:3.90.1150.10] (10-20)
  IPR015424 Pyridoxal phosphate-dependent transferase [SSF53383] (10-107)

Radius of gyration: 19.76 Å; chains: 1; bounding box: 36×48×46 Å

Secondary structure (DSSP, 8-state):
-PPP-SSS-----TTTS---TTHHHHHHHHHHHHHHHHHSSSS-HHHHHHHHHHHHHHHHHHHHTPPTT-----S-HHHHHHHHHHTS-GGGTTT------TT--S--

Organism: NCBI:txid412755

Sequence (108 aa):
MSTKTGTGDAYLLYHSIGQYPGKHADMLAGLTDFTDAWAAPNGDQWADVLPKRQQFIDLWAELIGAPQGTVTTTESVTTGLMAVIGALPEGTLRGKKVLVAEDGFPSL

pLDDT: mean 91.33, std 9.36, range [50.34, 98.44]